Protein AF-A0A7Y7J3H3-F1 (afdb_monomer_lite)

Radius of gyration: 10.53 Å; chains: 1; bounding box: 26×26×24 Å

Foldseek 3Di:
DLCVLQPLVQQVVLVVVNLASLLQSLCCVCVVVVDDLVNSCVVVVVSVDDPVSNVVSVVVSVVVVVVD

pLDDT: mean 91.32, std 7.95, range [57.41, 97.69]

Secondary structure (DSSP, 8-state):
--TTTS-HHHHHHHHTT--HHHHHHHHIIIIIS---HHHHHHHTGGGT--HHHHHHHHHHHHHHHH--

Sequence (68 aa):
MLDDIISVTHVEQARKGNLDLLGESLCIVCDDMGIALDDVIEECEFTRLTHELAEAALTRGRAHRRFS

Structure (mmCIF, N/CA/C/O backbone):
data_AF-A0A7Y7J3H3-F1
#
_entry.id   AF-A0A7Y7J3H3-F1
#
loop_
_atom_site.group_PDB
_atom_site.id
_atom_site.type_symbol
_atom_site.label_atom_id
_atom_site.label_alt_id
_atom_site.label_comp_id
_atom_site.label_asym_id
_atom_site.label_entity_id
_atom_site.label_seq_id
_atom_site.pdbx_PDB_ins_code
_atom_site.Cartn_x
_atom_site.Cartn_y
_atom_site.Cartn_z
_atom_site.occupancy
_atom_site.B_iso_or_equiv
_atom_site.auth_seq_id
_atom_site.auth_comp_id
_atom_site.auth_asym_id
_atom_site.auth_atom_id
_atom_site.pdbx_PDB_model_num
ATOM 1 N N . MET A 1 1 ? 2.885 -15.130 -1.437 1.00 71.62 1 MET A N 1
ATOM 2 C CA . MET A 1 1 ? 3.780 -14.503 -2.443 1.00 71.62 1 MET A CA 1
ATOM 3 C C . MET A 1 1 ? 3.644 -12.983 -2.468 1.00 71.62 1 MET A C 1
ATOM 5 O O . MET A 1 1 ? 4.676 -12.332 -2.413 1.00 71.62 1 MET A O 1
ATOM 9 N N . LEU A 1 2 ? 2.432 -12.406 -2.490 1.00 76.31 2 LEU A N 1
ATOM 10 C CA . LEU A 1 2 ? 2.213 -10.977 -2.188 1.00 76.31 2 LEU A CA 1
ATOM 11 C C . LEU A 1 2 ? 1.936 -10.730 -0.700 1.00 76.31 2 LEU A C 1
ATOM 13 O O . LEU A 1 2 ? 2.490 -9.796 -0.131 1.00 76.31 2 LEU A O 1
ATOM 17 N N . ASP A 1 3 ? 1.198 -11.628 -0.045 1.00 68.25 3 ASP A N 1
ATOM 18 C CA . ASP A 1 3 ? 0.871 -11.550 1.394 1.00 68.25 3 ASP A CA 1
ATOM 19 C C . ASP A 1 3 ? 2.096 -11.635 2.319 1.00 68.25 3 ASP A C 1
ATOM 21 O O . ASP A 1 3 ? 2.057 -11.215 3.476 1.00 68.25 3 ASP A O 1
ATOM 25 N N . ASP A 1 4 ? 3.204 -12.173 1.800 1.00 76.25 4 ASP A N 1
ATOM 26 C CA . ASP A 1 4 ? 4.493 -12.224 2.497 1.00 76.25 4 ASP A CA 1
ATOM 27 C C . ASP A 1 4 ? 5.187 -10.850 2.510 1.00 76.25 4 ASP A C 1
ATOM 29 O O . ASP A 1 4 ? 6.044 -10.593 3.355 1.00 76.25 4 ASP A O 1
ATOM 33 N N . ILE A 1 5 ? 4.817 -9.967 1.574 1.00 82.12 5 ILE A N 1
ATOM 34 C CA . ILE A 1 5 ? 5.356 -8.610 1.419 1.00 82.12 5 ILE A CA 1
ATOM 35 C C . ILE A 1 5 ? 4.366 -7.591 2.005 1.00 82.12 5 ILE A C 1
ATOM 37 O O . ILE A 1 5 ? 4.739 -6.757 2.832 1.00 82.12 5 ILE A O 1
ATOM 41 N N . ILE A 1 6 ? 3.086 -7.684 1.630 1.00 87.88 6 ILE A N 1
ATOM 42 C CA . ILE A 1 6 ? 1.989 -6.875 2.170 1.00 87.88 6 ILE A CA 1
ATOM 43 C C . ILE A 1 6 ? 1.354 -7.618 3.349 1.00 87.88 6 ILE A C 1
ATOM 45 O O . ILE A 1 6 ? 0.422 -8.403 3.193 1.00 87.88 6 ILE A O 1
ATOM 49 N N . SER A 1 7 ? 1.846 -7.356 4.562 1.00 89.50 7 SER A N 1
ATOM 50 C CA . SER A 1 7 ? 1.284 -7.975 5.767 1.00 89.50 7 SER A CA 1
ATOM 51 C C . SER A 1 7 ? 0.115 -7.176 6.353 1.00 89.50 7 SER A C 1
ATOM 53 O O . SER A 1 7 ? 0.122 -5.941 6.366 1.00 89.50 7 SER A O 1
ATOM 55 N N . VAL A 1 8 ? -0.844 -7.881 6.969 1.00 90.12 8 VAL A N 1
ATOM 56 C CA . VAL A 1 8 ? -1.940 -7.282 7.765 1.00 90.12 8 VAL A CA 1
ATOM 57 C C . VAL A 1 8 ? -1.402 -6.289 8.800 1.00 90.12 8 VAL A C 1
ATOM 59 O O . VAL A 1 8 ? -1.992 -5.238 9.034 1.00 90.12 8 VAL A O 1
ATOM 62 N N . THR A 1 9 ? -0.253 -6.591 9.408 1.00 91.81 9 THR A N 1
ATOM 63 C CA . THR A 1 9 ? 0.386 -5.717 10.398 1.00 91.81 9 THR A CA 1
ATOM 64 C C . THR A 1 9 ? 0.801 -4.379 9.791 1.00 91.81 9 THR A C 1
ATOM 66 O O . THR A 1 9 ? 0.595 -3.344 10.424 1.00 91.81 9 THR A O 1
ATOM 69 N N . HIS A 1 10 ? 1.350 -4.374 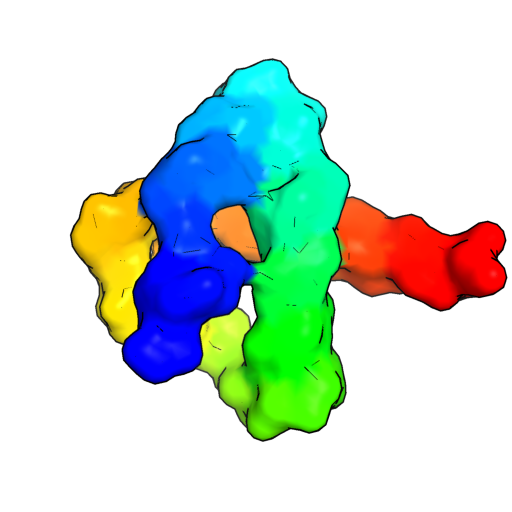8.571 1.00 93.44 10 HIS A N 1
ATOM 70 C CA . HIS A 1 10 ? 1.721 -3.136 7.876 1.00 93.44 10 HIS A CA 1
ATOM 71 C C . HIS A 1 10 ? 0.474 -2.308 7.548 1.00 93.44 10 HIS A C 1
ATOM 73 O O . HIS A 1 10 ? 0.466 -1.100 7.784 1.00 93.44 10 HIS A O 1
ATOM 79 N N . VAL A 1 11 ? -0.606 -2.963 7.106 1.00 93.69 11 VAL A N 1
ATOM 80 C CA . VAL A 1 11 ? -1.898 -2.307 6.847 1.00 93.69 11 VAL A CA 1
ATOM 81 C C . VAL A 1 11 ? -2.480 -1.693 8.124 1.00 93.69 11 VAL A C 1
ATOM 83 O O . VAL A 1 11 ? -2.876 -0.529 8.133 1.00 93.69 11 VAL A O 1
ATOM 86 N N . GLU A 1 12 ? -2.469 -2.416 9.242 1.00 94.50 12 GLU A N 1
ATOM 87 C CA . GLU A 1 12 ? -2.978 -1.906 10.521 1.00 94.50 12 GLU A CA 1
ATOM 88 C C . GLU A 1 12 ? -2.133 -0.758 11.093 1.00 94.50 12 GLU A C 1
ATOM 90 O O . GLU A 1 12 ? -2.678 0.160 11.713 1.00 94.50 12 GLU A O 1
ATOM 95 N N . GLN A 1 13 ? -0.814 -0.757 10.883 1.00 94.38 13 GLN A N 1
ATOM 96 C CA . GLN A 1 13 ? 0.023 0.393 11.241 1.00 94.38 13 GLN A CA 1
ATOM 97 C C . GLN A 1 13 ? -0.262 1.609 10.355 1.00 94.38 13 GLN A C 1
ATOM 99 O O . GLN A 1 13 ? -0.390 2.720 10.878 1.00 94.38 13 GLN A O 1
ATOM 104 N N . ALA A 1 14 ? -0.462 1.392 9.055 1.00 95.62 14 ALA A N 1
ATOM 105 C CA . ALA A 1 14 ? -0.842 2.441 8.117 1.00 95.62 14 ALA A CA 1
ATOM 106 C C . ALA A 1 14 ? -2.182 3.083 8.496 1.00 95.62 14 ALA A C 1
ATOM 108 O O . ALA A 1 14 ? -2.289 4.308 8.541 1.00 95.62 14 ALA A O 1
ATOM 109 N N . ARG A 1 15 ? -3.173 2.280 8.906 1.00 94.00 15 ARG A N 1
ATOM 110 C CA . ARG A 1 15 ? -4.464 2.778 9.422 1.00 94.00 15 ARG A CA 1
ATOM 111 C C . ARG A 1 15 ? -4.335 3.610 10.700 1.00 94.00 15 ARG A C 1
ATOM 113 O O . ARG A 1 15 ? -5.185 4.453 10.967 1.00 94.00 15 ARG A O 1
ATOM 120 N N . LYS A 1 16 ? -3.276 3.398 11.486 1.00 95.38 16 LYS A N 1
ATOM 121 C CA . LYS A 1 16 ? -2.941 4.204 12.675 1.00 95.38 16 LYS A CA 1
ATOM 122 C C . LYS A 1 16 ? -2.121 5.456 12.340 1.00 95.38 16 LYS A C 1
ATOM 124 O O . LYS A 1 16 ? -1.739 6.186 13.251 1.00 95.38 16 LYS A O 1
ATOM 129 N N . GLY A 1 17 ? -1.856 5.705 11.057 1.00 93.81 17 GLY A N 1
ATOM 130 C CA . GLY A 1 17 ? -1.122 6.865 10.556 1.00 93.81 17 GLY A CA 1
ATOM 131 C C . GLY A 1 17 ? 0.366 6.619 10.300 1.00 93.81 17 GLY A C 1
ATOM 132 O O . GLY A 1 17 ? 1.037 7.521 9.805 1.00 93.81 17 GLY A O 1
ATOM 133 N N . ASN A 1 18 ? 0.894 5.424 10.592 1.00 95.62 18 ASN A N 1
ATOM 134 C CA . ASN A 1 18 ? 2.270 5.078 10.239 1.00 95.62 18 ASN A CA 1
ATOM 135 C C . ASN A 1 18 ? 2.307 4.353 8.890 1.00 95.62 18 ASN A C 1
ATOM 137 O O . ASN A 1 18 ? 2.185 3.131 8.819 1.00 95.62 18 ASN A O 1
ATOM 141 N N . LEU A 1 19 ? 2.470 5.131 7.823 1.00 96.56 19 LEU A N 1
ATOM 142 C CA . LEU A 1 19 ? 2.459 4.646 6.444 1.00 96.56 19 LEU A CA 1
ATOM 143 C C . LEU A 1 19 ? 3.798 4.055 5.980 1.00 96.56 19 LEU A C 1
ATOM 145 O O . LEU A 1 19 ? 3.852 3.521 4.877 1.00 96.56 19 LEU A O 1
ATOM 149 N N . ASP A 1 20 ? 4.872 4.168 6.764 1.00 94.75 20 ASP A N 1
ATOM 150 C CA . ASP A 1 20 ? 6.230 3.967 6.247 1.00 94.75 20 ASP A CA 1
ATOM 151 C C . ASP A 1 20 ? 6.480 2.507 5.821 1.00 94.75 20 ASP A C 1
ATOM 153 O O . ASP A 1 20 ? 6.921 2.271 4.698 1.00 94.75 20 ASP A O 1
ATOM 157 N N . LEU A 1 21 ? 6.112 1.527 6.659 1.00 95.12 21 LEU A N 1
ATOM 158 C CA . LEU A 1 21 ? 6.289 0.100 6.341 1.00 95.12 21 LEU A CA 1
ATOM 159 C C . LEU A 1 21 ? 5.425 -0.343 5.159 1.00 95.12 21 LEU A C 1
ATOM 161 O O . LEU A 1 21 ? 5.916 -0.991 4.240 1.00 95.12 21 LEU A O 1
ATOM 165 N N . LEU A 1 22 ? 4.138 0.024 5.166 1.00 96.62 22 LEU A N 1
ATOM 166 C CA . LEU A 1 22 ? 3.239 -0.316 4.064 1.00 96.62 22 LEU A CA 1
ATOM 167 C C . LEU A 1 22 ? 3.703 0.344 2.761 1.00 96.62 22 LEU A C 1
ATOM 169 O O . LEU A 1 22 ? 3.672 -0.289 1.712 1.00 96.62 22 LEU A O 1
ATOM 173 N N . GLY A 1 23 ? 4.160 1.594 2.830 1.00 96.81 23 GLY A N 1
ATOM 174 C CA . GLY A 1 23 ? 4.679 2.321 1.681 1.00 96.81 23 GLY A CA 1
ATOM 175 C C . GLY A 1 23 ? 5.924 1.669 1.096 1.00 96.81 23 GLY A C 1
ATOM 176 O O . GLY A 1 23 ? 6.011 1.525 -0.119 1.00 96.81 23 GLY A O 1
ATOM 177 N N . GLU A 1 24 ? 6.859 1.223 1.934 1.00 96.19 24 GLU A N 1
ATOM 178 C CA . GLU A 1 24 ? 8.038 0.485 1.475 1.00 96.19 24 GLU A CA 1
ATOM 179 C C . GLU A 1 24 ? 7.653 -0.833 0.796 1.00 96.19 24 GLU A C 1
ATOM 181 O O . GLU A 1 24 ? 8.109 -1.099 -0.317 1.00 96.19 24 GLU A O 1
ATOM 186 N N . SER A 1 25 ? 6.765 -1.618 1.418 1.00 95.50 25 SER A N 1
ATOM 187 C CA . SER A 1 25 ? 6.276 -2.873 0.840 1.00 95.50 25 SER A CA 1
ATOM 188 C C . SER A 1 25 ? 5.568 -2.649 -0.501 1.00 95.50 25 SER A C 1
ATOM 190 O O . SER A 1 25 ? 5.823 -3.374 -1.460 1.00 95.50 25 SER A O 1
ATOM 192 N N . LEU A 1 26 ? 4.730 -1.613 -0.607 1.00 96.56 26 LEU A N 1
ATOM 193 C CA . LEU A 1 26 ? 4.041 -1.275 -1.853 1.00 96.56 26 LEU A CA 1
ATOM 194 C C . LEU A 1 26 ? 5.001 -0.796 -2.939 1.00 96.56 26 LEU A C 1
ATOM 196 O O . LEU A 1 26 ? 4.803 -1.151 -4.095 1.00 96.56 26 LEU A O 1
ATOM 200 N N . CYS A 1 27 ? 6.053 -0.047 -2.602 1.00 96.62 27 CYS A N 1
ATOM 201 C CA . CYS A 1 27 ? 7.073 0.309 -3.585 1.00 96.62 27 CYS A CA 1
ATOM 202 C C . CYS A 1 27 ? 7.814 -0.930 -4.109 1.00 96.62 27 CYS A C 1
ATOM 204 O O . CYS A 1 27 ? 8.078 -1.006 -5.303 1.00 96.62 27 CYS A O 1
ATOM 206 N N . ILE A 1 28 ? 8.117 -1.916 -3.255 1.00 94.94 28 ILE A N 1
ATOM 207 C CA . ILE A 1 28 ? 8.738 -3.175 -3.704 1.00 94.94 28 ILE A CA 1
ATOM 208 C C . ILE A 1 28 ? 7.841 -3.862 -4.733 1.00 94.94 28 ILE A C 1
ATOM 210 O O . ILE A 1 28 ? 8.278 -4.211 -5.826 1.00 94.94 28 ILE A O 1
ATOM 214 N N . VAL A 1 29 ? 6.562 -4.015 -4.407 1.00 95.06 29 VAL A N 1
ATOM 215 C CA . VAL A 1 29 ? 5.624 -4.734 -5.267 1.00 95.06 29 VAL A CA 1
ATOM 216 C C . VAL A 1 29 ? 5.307 -3.955 -6.552 1.00 95.06 29 VAL A C 1
ATOM 218 O O . VAL A 1 29 ? 5.344 -4.516 -7.646 1.00 95.06 29 VAL A O 1
ATOM 221 N N . CYS A 1 30 ? 5.024 -2.657 -6.444 1.00 95.94 30 CYS A N 1
ATOM 222 C CA . CYS A 1 30 ? 4.574 -1.857 -7.583 1.00 95.94 30 CYS A CA 1
ATOM 223 C C . CYS A 1 30 ? 5.727 -1.386 -8.472 1.00 95.94 30 CYS A C 1
ATOM 225 O O . CYS A 1 30 ? 5.627 -1.455 -9.695 1.00 95.94 30 CYS A O 1
ATOM 227 N N . ASP A 1 31 ? 6.815 -0.896 -7.874 1.00 95.38 31 ASP A N 1
ATOM 228 C CA . ASP A 1 31 ? 7.912 -0.274 -8.623 1.00 95.38 31 ASP A CA 1
ATOM 229 C C . ASP A 1 31 ? 9.003 -1.289 -8.974 1.00 95.38 31 ASP A C 1
ATOM 231 O O . ASP A 1 31 ? 9.494 -1.283 -10.103 1.00 95.38 31 ASP A O 1
ATOM 235 N N . ASP A 1 32 ? 9.367 -2.172 -8.038 1.00 94.88 32 ASP A N 1
ATOM 236 C CA . ASP A 1 32 ? 10.497 -3.090 -8.239 1.00 94.88 32 ASP A CA 1
ATOM 237 C C . ASP A 1 32 ? 10.057 -4.387 -8.948 1.00 94.88 32 ASP A C 1
ATOM 239 O O . ASP A 1 32 ? 10.782 -4.905 -9.799 1.00 94.88 32 ASP A O 1
ATOM 243 N N . MET A 1 33 ? 8.861 -4.902 -8.636 1.00 94.31 33 MET A N 1
ATOM 244 C CA . MET A 1 33 ? 8.295 -6.104 -9.272 1.00 94.31 33 MET A CA 1
ATOM 245 C C . MET A 1 33 ? 7.361 -5.792 -10.453 1.00 94.31 33 MET A C 1
ATOM 247 O O . MET A 1 33 ? 7.070 -6.690 -11.243 1.00 94.31 33 MET A O 1
ATOM 251 N N . GLY A 1 34 ? 6.916 -4.538 -10.598 1.00 95.19 34 GLY A N 1
ATOM 252 C CA . GLY A 1 34 ? 6.091 -4.082 -11.723 1.00 95.19 34 GLY A CA 1
ATOM 253 C C . GLY A 1 34 ? 4.629 -4.538 -11.684 1.00 95.19 34 GLY A C 1
ATOM 254 O O . GLY A 1 34 ? 3.998 -4.617 -12.737 1.00 95.19 34 GLY A O 1
ATO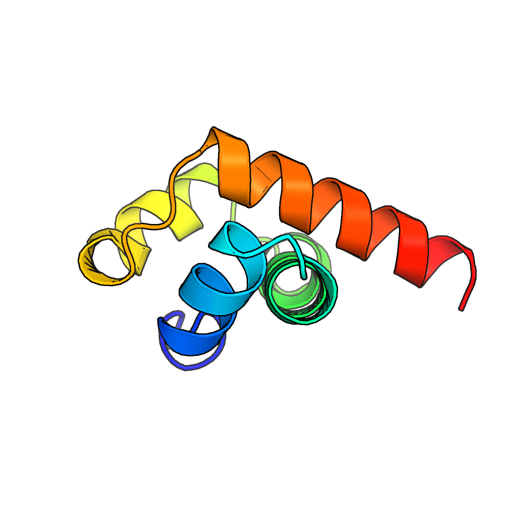M 255 N N . ILE A 1 35 ? 4.097 -4.868 -10.504 1.00 95.25 35 ILE A N 1
ATOM 256 C CA . ILE A 1 35 ? 2.703 -5.303 -10.330 1.00 95.25 35 ILE A CA 1
ATOM 257 C C . ILE A 1 35 ? 1.801 -4.066 -10.212 1.00 95.25 35 ILE A C 1
ATOM 259 O O . ILE A 1 35 ? 2.143 -3.107 -9.520 1.00 95.25 35 ILE A O 1
ATOM 263 N N . ALA A 1 36 ? 0.653 -4.053 -10.895 1.00 96.25 36 ALA A N 1
ATOM 264 C CA . ALA A 1 36 ? -0.253 -2.911 -10.824 1.00 96.25 36 ALA A CA 1
ATOM 265 C C . ALA A 1 36 ? -0.891 -2.803 -9.430 1.00 96.25 36 ALA A C 1
ATOM 267 O O . ALA A 1 36 ? -1.223 -3.811 -8.815 1.00 96.25 36 ALA A O 1
ATOM 268 N N . LEU A 1 37 ? -1.094 -1.576 -8.937 1.00 95.31 37 LEU A N 1
ATOM 269 C CA . LEU A 1 37 ? -1.648 -1.345 -7.596 1.00 95.31 37 LEU A CA 1
ATOM 270 C C . LEU A 1 37 ? -3.024 -2.005 -7.408 1.00 95.31 37 LEU A C 1
ATOM 272 O O . LEU A 1 37 ? -3.298 -2.532 -6.334 1.00 95.31 37 LEU A O 1
ATOM 276 N N . ASP A 1 38 ? -3.857 -2.002 -8.450 1.00 95.19 38 ASP A N 1
ATOM 277 C CA . ASP A 1 38 ? -5.177 -2.636 -8.422 1.00 95.19 38 ASP A CA 1
ATOM 278 C C . ASP A 1 38 ? -5.063 -4.159 -8.244 1.00 95.19 38 ASP A C 1
ATOM 280 O O . ASP A 1 38 ? -5.746 -4.712 -7.383 1.00 95.19 38 ASP A O 1
ATOM 284 N N . ASP A 1 39 ? -4.128 -4.809 -8.951 1.00 94.44 39 ASP A N 1
ATOM 285 C CA . ASP A 1 39 ? -3.851 -6.245 -8.800 1.00 94.44 39 ASP A CA 1
ATOM 286 C C . ASP A 1 39 ? -3.373 -6.565 -7.372 1.00 94.44 39 ASP A C 1
ATOM 288 O O . ASP A 1 39 ? -3.784 -7.556 -6.777 1.00 94.44 39 ASP A O 1
ATOM 292 N N . VAL A 1 40 ? -2.538 -5.704 -6.772 1.00 93.06 40 VAL A N 1
ATOM 293 C CA . VAL A 1 40 ? -2.093 -5.874 -5.375 1.00 93.06 40 VAL A CA 1
ATOM 294 C C . VAL A 1 40 ? -3.270 -5.810 -4.407 1.00 93.06 40 VAL A C 1
ATOM 296 O O . VAL A 1 40 ? -3.324 -6.579 -3.453 1.00 93.06 40 VAL A O 1
ATOM 299 N N . ILE A 1 41 ? -4.202 -4.881 -4.618 1.00 93.31 41 ILE A N 1
ATOM 300 C CA . ILE A 1 41 ? -5.366 -4.712 -3.743 1.00 93.31 41 ILE A CA 1
ATOM 301 C C . ILE A 1 41 ? -6.317 -5.905 -3.867 1.00 93.31 41 ILE A C 1
ATOM 303 O O . ILE A 1 41 ? -6.823 -6.369 -2.844 1.00 93.31 41 ILE A O 1
ATOM 307 N N . GLU A 1 42 ? -6.541 -6.395 -5.088 1.00 91.38 42 GLU A N 1
ATOM 308 C CA . GLU A 1 42 ? -7.375 -7.571 -5.352 1.00 91.38 42 GLU A CA 1
ATOM 309 C C . GLU A 1 42 ? -6.780 -8.827 -4.700 1.00 91.38 42 GLU A C 1
ATOM 311 O O . GLU A 1 42 ? -7.459 -9.508 -3.931 1.00 91.38 42 GLU A O 1
ATOM 316 N N . GLU A 1 43 ? -5.487 -9.079 -4.909 1.00 88.62 43 GLU A N 1
ATOM 317 C CA . GLU A 1 43 ? -4.795 -10.246 -4.351 1.00 88.62 43 GLU A CA 1
ATOM 318 C C . GLU A 1 43 ? -4.640 -10.166 -2.820 1.00 88.62 43 GLU A C 1
ATOM 320 O O . GLU A 1 43 ? -4.620 -11.190 -2.139 1.00 88.62 43 GLU A O 1
ATOM 325 N N . CYS A 1 44 ? -4.581 -8.959 -2.244 1.00 86.81 44 CYS A N 1
ATOM 326 C CA . CYS A 1 44 ? -4.464 -8.746 -0.799 1.00 86.81 44 CYS A CA 1
ATOM 327 C C . CYS A 1 44 ? -5.814 -8.493 -0.097 1.00 86.81 44 CYS A C 1
ATOM 329 O O . CYS A 1 44 ? -5.833 -7.871 0.976 1.00 86.81 44 CYS A O 1
ATOM 331 N N . GLU A 1 45 ? -6.938 -8.989 -0.632 1.00 79.75 45 GLU A N 1
ATOM 332 C CA . GLU A 1 45 ? -8.289 -8.737 -0.095 1.00 79.75 45 GLU A CA 1
ATOM 333 C C . GLU A 1 45 ? -8.422 -9.027 1.418 1.00 79.75 45 GLU A C 1
ATOM 335 O O . GLU A 1 45 ? -9.063 -8.281 2.170 1.00 79.75 45 GLU A O 1
ATOM 340 N N . PHE A 1 46 ? -7.730 -10.058 1.916 1.00 82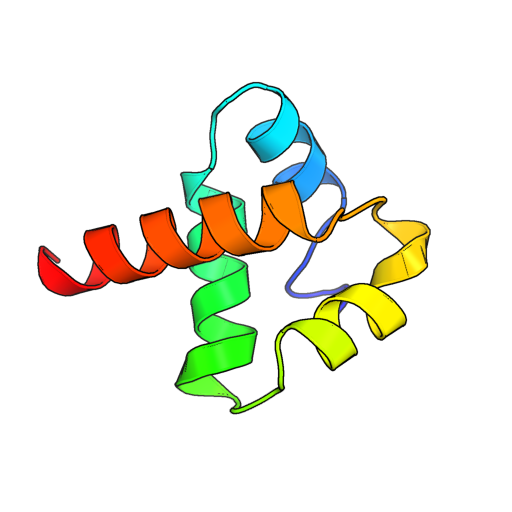.19 46 PHE A N 1
ATOM 341 C CA . PHE A 1 46 ? -7.778 -10.480 3.321 1.00 82.19 46 PHE A CA 1
ATOM 342 C C . PHE A 1 46 ? -7.085 -9.508 4.281 1.00 82.19 46 PHE A C 1
ATOM 344 O O . PHE A 1 46 ? -7.346 -9.529 5.488 1.00 82.19 46 PHE A O 1
ATOM 351 N N . THR A 1 47 ? -6.230 -8.627 3.761 1.00 82.94 47 THR A N 1
ATOM 352 C CA . THR A 1 47 ? -5.523 -7.617 4.558 1.00 82.94 47 THR A CA 1
ATOM 353 C C . THR A 1 47 ? -6.368 -6.383 4.852 1.00 82.94 47 THR A C 1
ATOM 355 O O . THR A 1 47 ? -5.976 -5.563 5.682 1.00 82.94 47 THR A O 1
ATOM 358 N N . ARG A 1 48 ? -7.547 -6.262 4.218 1.00 88.00 48 ARG A N 1
ATOM 359 C CA . ARG A 1 48 ? -8.397 -5.058 4.250 1.00 88.00 48 ARG A CA 1
ATOM 360 C C . ARG A 1 48 ? -7.668 -3.803 3.756 1.00 88.00 48 ARG A C 1
ATOM 362 O O . ARG A 1 48 ? -7.989 -2.692 4.186 1.00 88.00 48 ARG A O 1
ATOM 369 N N . LEU A 1 49 ? -6.687 -3.976 2.872 1.00 91.81 49 LEU A N 1
ATOM 370 C CA . LEU A 1 49 ? -6.025 -2.877 2.190 1.00 91.81 49 LEU A CA 1
ATOM 371 C C . LEU A 1 49 ? -7.028 -2.189 1.260 1.00 91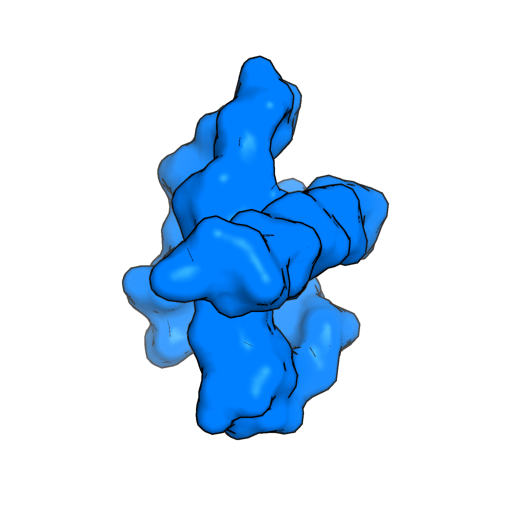.81 49 LEU A C 1
ATOM 373 O O . LEU A 1 49 ? -7.446 -2.736 0.248 1.00 91.81 49 LEU A O 1
ATOM 377 N N . THR A 1 50 ? -7.443 -0.980 1.621 1.00 94.56 50 THR A N 1
ATOM 378 C CA . THR A 1 50 ? -8.307 -0.154 0.772 1.00 94.56 50 THR A CA 1
ATOM 379 C C . THR 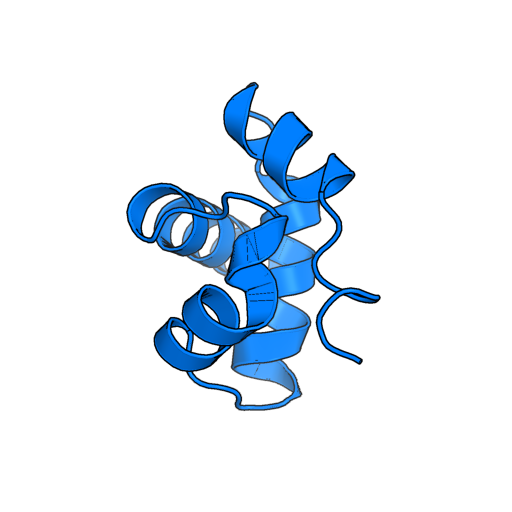A 1 50 ? -7.478 0.606 -0.253 1.00 94.56 50 THR A C 1
ATOM 381 O O . THR A 1 50 ? -6.359 1.009 0.064 1.00 94.56 50 THR A O 1
ATOM 384 N N . HIS A 1 51 ? -8.078 0.923 -1.399 1.00 95.38 51 HIS A N 1
ATOM 385 C CA . HIS A 1 51 ? -7.449 1.715 -2.460 1.00 95.38 51 HIS A CA 1
ATOM 386 C C . HIS A 1 51 ? -6.858 3.042 -1.959 1.00 95.38 51 HIS A C 1
ATOM 388 O O . HIS A 1 51 ? -5.663 3.273 -2.105 1.00 95.38 51 HIS A O 1
ATOM 394 N N . GLU A 1 52 ? -7.638 3.829 -1.213 1.00 96.31 52 GLU A N 1
ATOM 395 C CA . GLU A 1 52 ? -7.193 5.108 -0.633 1.00 96.31 52 GLU A CA 1
ATOM 396 C C . GLU A 1 52 ? -5.945 4.959 0.259 1.00 96.31 52 GLU A C 1
ATOM 398 O O . GLU A 1 52 ? -4.978 5.714 0.147 1.00 96.31 52 GLU A O 1
ATOM 403 N N . LEU A 1 53 ? -5.939 3.951 1.136 1.00 96.75 53 LEU A N 1
ATOM 404 C CA . LEU A 1 53 ? -4.803 3.674 2.018 1.00 96.75 53 LEU A CA 1
ATOM 405 C C . LEU A 1 53 ? -3.568 3.212 1.235 1.00 96.75 53 LEU A C 1
ATOM 407 O O . LEU A 1 53 ? -2.450 3.602 1.577 1.00 96.75 53 LEU A O 1
ATOM 411 N N . ALA A 1 54 ? -3.767 2.392 0.202 1.00 96.69 54 ALA A N 1
ATOM 412 C CA . ALA A 1 54 ? -2.697 1.893 -0.649 1.00 96.69 54 ALA A CA 1
ATOM 413 C C . ALA A 1 54 ? -2.043 3.036 -1.440 1.00 96.69 54 ALA A C 1
ATOM 415 O O . ALA A 1 54 ? -0.819 3.164 -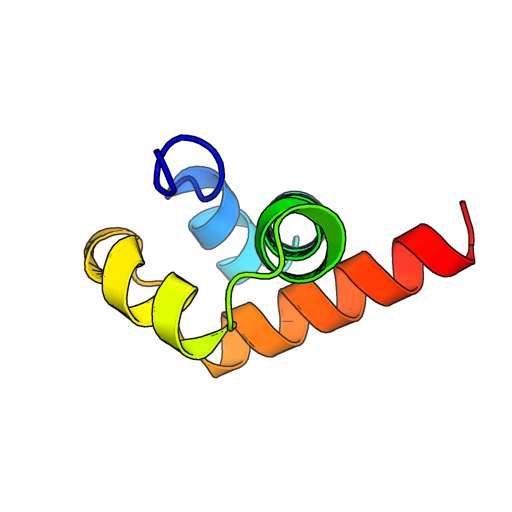1.434 1.00 96.69 54 ALA A O 1
ATOM 416 N N . GLU A 1 55 ? -2.838 3.930 -2.034 1.00 97.50 55 GLU A N 1
ATOM 417 C CA . GLU A 1 55 ? -2.336 5.118 -2.732 1.00 97.50 55 GLU A CA 1
ATOM 418 C C . GLU A 1 55 ? -1.569 6.059 -1.795 1.00 97.50 55 GLU A C 1
ATOM 420 O O . GLU A 1 55 ? -0.470 6.520 -2.131 1.00 97.50 55 GLU A O 1
ATOM 425 N N . ALA A 1 56 ? -2.114 6.324 -0.603 1.00 97.69 56 ALA A N 1
ATOM 426 C CA . ALA A 1 56 ? -1.468 7.177 0.390 1.00 97.69 56 ALA A CA 1
ATOM 427 C C . ALA A 1 56 ? -0.117 6.597 0.840 1.00 97.69 56 ALA A C 1
ATOM 429 O O . ALA A 1 56 ? 0.894 7.310 0.875 1.00 97.69 56 ALA A O 1
ATOM 430 N N . ALA A 1 57 ? -0.080 5.297 1.144 1.00 97.44 57 ALA A N 1
ATOM 431 C CA . ALA A 1 57 ? 1.133 4.608 1.559 1.00 97.44 57 ALA A CA 1
ATOM 432 C C . ALA A 1 57 ? 2.170 4.531 0.429 1.00 97.44 57 ALA A C 1
ATOM 434 O O . ALA A 1 57 ? 3.330 4.879 0.652 1.00 97.44 57 ALA A O 1
ATOM 435 N N . LEU A 1 58 ? 1.770 4.171 -0.794 1.00 97.38 58 LEU A N 1
ATOM 436 C CA . LEU A 1 58 ? 2.667 4.125 -1.953 1.00 97.38 58 LEU A CA 1
ATOM 437 C C . LEU A 1 58 ? 3.249 5.509 -2.274 1.00 97.38 58 LEU A C 1
ATOM 439 O O . LEU A 1 58 ? 4.446 5.646 -2.530 1.00 97.38 58 LEU A O 1
ATOM 443 N N . THR A 1 59 ? 2.429 6.560 -2.201 1.00 97.31 59 THR A N 1
ATOM 444 C CA . THR A 1 59 ? 2.884 7.946 -2.387 1.00 97.31 59 THR A CA 1
ATOM 445 C C . THR A 1 59 ? 3.936 8.324 -1.347 1.00 97.31 59 THR A C 1
ATOM 447 O O . THR A 1 59 ? 4.988 8.870 -1.693 1.00 97.31 59 THR A O 1
ATOM 450 N N . ARG A 1 60 ? 3.687 7.992 -0.074 1.00 95.38 60 ARG A N 1
ATOM 451 C CA . ARG A 1 60 ? 4.637 8.203 1.023 1.00 95.38 60 ARG A CA 1
ATOM 452 C C . ARG A 1 60 ? 5.938 7.426 0.804 1.00 95.38 60 ARG A C 1
ATOM 454 O O . ARG A 1 60 ? 7.010 8.017 0.933 1.00 95.38 60 ARG A O 1
ATOM 461 N N . GLY A 1 61 ? 5.851 6.148 0.441 1.00 96.12 61 GLY A N 1
ATOM 462 C CA . GLY A 1 61 ? 7.006 5.287 0.179 1.00 96.12 61 GLY A CA 1
ATOM 463 C C . GLY A 1 61 ? 7.881 5.818 -0.959 1.00 96.12 61 GLY A C 1
ATOM 464 O O . GLY A 1 61 ? 9.094 5.964 -0.799 1.00 96.12 61 GLY A O 1
ATOM 465 N N . ARG A 1 62 ? 7.272 6.204 -2.086 1.00 95.94 62 ARG A N 1
ATOM 466 C CA . ARG A 1 62 ? 7.983 6.803 -3.230 1.00 95.94 62 ARG A CA 1
ATOM 467 C C . ARG A 1 62 ? 8.623 8.138 -2.876 1.00 95.94 62 ARG A C 1
ATOM 469 O O . ARG A 1 62 ? 9.739 8.416 -3.316 1.00 95.94 62 ARG A O 1
ATOM 476 N N . ALA A 1 63 ? 7.940 8.965 -2.082 1.00 94.62 63 ALA A N 1
ATOM 477 C CA . ALA A 1 63 ? 8.523 10.202 -1.581 1.00 94.62 63 ALA A CA 1
ATOM 478 C C . ALA A 1 63 ? 9.766 9.905 -0.733 1.00 94.62 63 ALA A C 1
ATOM 480 O O . ALA A 1 63 ? 10.800 10.522 -0.957 1.00 94.62 63 ALA A O 1
ATOM 481 N N . HIS A 1 64 ? 9.703 8.924 0.169 1.00 91.62 64 HIS A N 1
ATOM 482 C CA . HIS A 1 64 ? 10.832 8.566 1.028 1.00 91.62 64 HIS A CA 1
ATOM 483 C C . HIS A 1 64 ? 12.041 8.053 0.228 1.00 91.62 64 HIS A C 1
ATOM 485 O O . HIS A 1 64 ? 13.155 8.517 0.456 1.00 91.62 64 HIS A O 1
ATOM 491 N N . ARG A 1 65 ? 11.820 7.198 -0.782 1.00 88.75 65 ARG A N 1
ATOM 492 C CA . ARG A 1 65 ? 12.883 6.688 -1.673 1.00 88.75 65 ARG A CA 1
ATOM 493 C C . ARG A 1 65 ? 13.592 7.781 -2.480 1.00 88.75 65 ARG A C 1
ATOM 495 O O . ARG A 1 65 ? 14.755 7.622 -2.817 1.00 88.75 65 ARG A O 1
ATOM 502 N N . ARG A 1 66 ? 12.918 8.892 -2.799 1.00 82.88 66 ARG A N 1
ATOM 503 C CA . ARG A 1 66 ? 13.540 10.031 -3.504 1.00 82.88 66 ARG A CA 1
ATOM 504 C C . ARG A 1 66 ? 14.504 10.839 -2.633 1.00 82.88 66 ARG A C 1
ATOM 506 O O . ARG A 1 66 ? 15.297 11.598 -3.182 1.00 82.88 66 ARG A O 1
ATOM 513 N N . PHE A 1 67 ? 14.393 10.724 -1.312 1.00 71.19 67 PHE A N 1
ATOM 514 C CA . PHE A 1 67 ? 15.208 11.460 -0.344 1.00 71.19 67 PHE A CA 1
ATOM 515 C C . PHE A 1 67 ? 16.172 10.558 0.448 1.00 71.19 67 PHE A C 1
ATOM 517 O O . PHE A 1 67 ? 16.863 11.064 1.332 1.00 71.19 67 PHE A O 1
ATOM 524 N N . SER A 1 68 ? 16.205 9.257 0.140 1.00 57.41 68 SER A N 1
ATOM 525 C CA . SER A 1 68 ? 17.159 8.271 0.666 1.00 57.41 68 SER A CA 1
ATOM 526 C C . SER A 1 68 ? 18.352 8.107 -0.266 1.00 57.41 68 SER A C 1
ATOM 528 O O . SER A 1 68 ? 19.392 7.654 0.259 1.00 57.41 68 SER A O 1
#